Protein AF-A0A075AN19-F1 (afdb_monomer)

Secondary structure (DSSP, 8-state):
----S-------HHHHHHHHHHHHT-SS-SS-----PPP-------STT-TT-SS--EEE---TT-SS--EEE---HHHHHHHHHHTTEEEEEEEEHHHHHHHHTTSTTHHHHHHHTT-S-TTSS--TTHHHHHTT-EEEEEEE-

pLDDT: mean 70.22, std 20.33, range [26.22, 95.62]

Organism: Rozella allomycis (strain CSF55) (NCBI:txid988480)

Sequence (145 aa):
MVFPQHIPVDLSAKSVQEATSRYESMRRKPFDAKFRACDAFSITFADEEEEKKEFGCEYTFNLKEAVESVPEYLVYKETLERIAREEGLELVYWKNFTEMYYDFCAEEPFQSMLTRMNVLNKQGSIDPEDWEVIALYSSFAFKKK

Structure (mmCIF, N/CA/C/O backbone):
data_AF-A0A075AN19-F1
#
_entry.id   AF-A0A075AN19-F1
#
loop_
_atom_site.group_PDB
_atom_site.id
_atom_site.type_symbol
_atom_site.label_atom_id
_atom_site.label_alt_id
_atom_site.label_comp_id
_atom_site.label_asym_id
_atom_site.label_entity_id
_atom_site.label_seq_id
_atom_site.pdbx_PDB_ins_code
_atom_site.Cartn_x
_atom_site.Cartn_y
_atom_site.Cartn_z
_atom_site.occupancy
_atom_site.B_iso_or_equiv
_atom_site.auth_seq_id
_atom_site.auth_comp_id
_atom_site.auth_asym_id
_atom_site.auth_atom_id
_atom_site.pdbx_PDB_model_num
ATOM 1 N N . MET A 1 1 ? 9.872 -19.390 3.348 1.00 28.86 1 MET A N 1
ATOM 2 C CA . MET A 1 1 ? 10.029 -17.935 3.529 1.00 28.86 1 MET A CA 1
ATOM 3 C C . MET A 1 1 ? 8.801 -17.479 4.294 1.00 28.86 1 MET A C 1
ATOM 5 O O . MET A 1 1 ? 7.702 -17.693 3.802 1.00 28.86 1 MET A O 1
ATOM 9 N N . VAL A 1 2 ? 8.963 -17.056 5.547 1.00 26.22 2 VAL A N 1
ATOM 10 C CA . VAL A 1 2 ? 7.847 -16.598 6.387 1.00 26.22 2 VAL A CA 1
ATOM 11 C C . VAL A 1 2 ? 7.724 -15.105 6.119 1.00 26.22 2 VAL A C 1
ATOM 13 O O . VAL A 1 2 ? 8.608 -14.350 6.508 1.00 26.22 2 VAL A O 1
ATOM 16 N N . PHE A 1 3 ? 6.703 -14.704 5.365 1.00 29.98 3 PHE A N 1
ATOM 17 C CA . PHE A 1 3 ? 6.388 -13.289 5.190 1.00 29.98 3 PHE A CA 1
ATOM 18 C C . PHE A 1 3 ? 5.923 -12.721 6.541 1.00 29.98 3 PHE A C 1
ATOM 20 O O . PHE A 1 3 ? 5.237 -13.438 7.281 1.00 29.98 3 PHE A O 1
ATOM 27 N N . PRO A 1 4 ? 6.304 -11.486 6.906 1.00 31.42 4 PRO A N 1
ATOM 28 C CA . PRO A 1 4 ? 5.813 -10.872 8.133 1.00 31.42 4 PRO A CA 1
ATOM 29 C C . PRO A 1 4 ? 4.279 -10.798 8.091 1.00 31.42 4 PRO A C 1
ATOM 31 O O . PRO A 1 4 ? 3.694 -10.440 7.073 1.00 31.42 4 PRO A O 1
ATOM 34 N N . GLN A 1 5 ? 3.619 -11.133 9.204 1.00 34.50 5 GLN A N 1
ATOM 35 C CA . GLN A 1 5 ? 2.156 -11.022 9.356 1.00 34.50 5 GLN A CA 1
ATOM 36 C C . GLN A 1 5 ? 1.670 -9.561 9.466 1.00 34.50 5 GLN A C 1
ATOM 38 O O . GLN A 1 5 ? 0.499 -9.310 9.731 1.00 34.50 5 GLN A O 1
ATOM 43 N N . HIS A 1 6 ? 2.565 -8.593 9.270 1.00 37.56 6 HIS A N 1
ATOM 44 C CA . HIS A 1 6 ? 2.355 -7.175 9.531 1.00 37.56 6 HIS A CA 1
ATOM 45 C C . HIS A 1 6 ? 2.770 -6.403 8.285 1.00 37.56 6 HIS A C 1
ATOM 47 O O . HIS A 1 6 ? 3.887 -6.589 7.797 1.00 37.56 6 HIS A O 1
ATOM 53 N N . ILE A 1 7 ? 1.856 -5.592 7.749 1.00 41.38 7 ILE A N 1
ATOM 54 C CA . ILE A 1 7 ? 2.056 -4.901 6.477 1.00 41.38 7 ILE A CA 1
ATOM 55 C C . ILE A 1 7 ? 1.767 -3.414 6.693 1.00 41.38 7 ILE A C 1
ATOM 57 O O . ILE A 1 7 ? 0.641 -3.081 7.071 1.00 41.38 7 ILE A O 1
ATOM 61 N N . PRO A 1 8 ? 2.756 -2.527 6.511 1.00 33.66 8 PRO A N 1
ATOM 62 C CA . PRO A 1 8 ? 2.519 -1.095 6.580 1.00 33.66 8 PRO A CA 1
ATOM 63 C C . PRO A 1 8 ? 1.520 -0.650 5.502 1.00 33.66 8 PRO A C 1
ATOM 65 O O . PRO A 1 8 ? 1.482 -1.153 4.378 1.00 33.66 8 PRO A O 1
ATOM 68 N N . VAL A 1 9 ? 0.647 0.284 5.868 1.00 38.78 9 VAL A N 1
ATOM 69 C CA . VAL A 1 9 ? -0.339 0.873 4.960 1.00 38.78 9 VAL A CA 1
ATOM 70 C C . VAL A 1 9 ? -0.032 2.361 4.898 1.00 38.78 9 VAL A C 1
ATOM 72 O O . VAL A 1 9 ? -0.386 3.101 5.812 1.00 38.78 9 VAL A O 1
ATOM 75 N N . ASP A 1 10 ? 0.630 2.793 3.824 1.00 44.75 10 ASP A N 1
ATOM 76 C CA . ASP A 1 10 ? 0.850 4.215 3.555 1.00 44.75 10 ASP A CA 1
ATOM 77 C C . ASP A 1 10 ? -0.459 4.855 3.089 1.00 44.75 10 ASP A C 1
ATOM 79 O O . ASP A 1 10 ? -1.006 4.552 2.023 1.00 44.75 10 ASP A O 1
ATOM 83 N N . LEU A 1 11 ? -0.970 5.754 3.921 1.00 50.91 11 LEU A N 1
ATOM 84 C CA . LEU A 1 11 ? -2.006 6.707 3.557 1.00 50.91 11 LEU A CA 1
ATOM 85 C C . LEU A 1 11 ? -1.512 8.113 3.893 1.00 50.91 11 LEU A C 1
ATOM 87 O O . LEU A 1 11 ? -2.105 8.805 4.720 1.00 50.91 11 LEU A O 1
ATOM 91 N N . SER A 1 12 ? -0.434 8.569 3.252 1.00 55.75 12 SER A N 1
ATOM 92 C CA . SER A 1 12 ? -0.063 9.978 3.356 1.00 55.75 12 SER A CA 1
ATOM 93 C C . SER A 1 12 ? -1.180 10.869 2.785 1.00 55.75 12 SER A C 1
ATOM 95 O O . SER A 1 12 ? -1.778 10.598 1.733 1.00 55.75 12 SER A O 1
ATOM 97 N N . ALA A 1 13 ? -1.467 11.984 3.465 1.00 52.09 13 ALA A N 1
ATOM 98 C CA . ALA A 1 13 ? -2.452 12.966 3.006 1.00 52.09 13 ALA A CA 1
ATOM 99 C C . ALA A 1 13 ? -2.128 13.496 1.595 1.00 52.09 13 ALA A C 1
ATOM 101 O O . ALA A 1 13 ? -3.033 13.815 0.818 1.00 52.09 13 ALA A O 1
ATOM 102 N N . LYS A 1 14 ? -0.839 13.521 1.236 1.00 56.84 14 LYS A N 1
ATOM 103 C CA . LYS A 1 14 ? -0.349 13.890 -0.093 1.00 56.84 14 LYS A CA 1
ATOM 104 C C . LYS A 1 14 ? -0.708 12.841 -1.150 1.00 56.84 14 LYS A C 1
ATOM 106 O O . LYS A 1 14 ? -1.252 13.210 -2.189 1.00 56.84 14 LYS A O 1
ATOM 111 N N . SER A 1 15 ? -0.514 11.549 -0.871 1.00 60.06 15 SER A N 1
ATOM 112 C CA . SER A 1 15 ? -0.921 10.447 -1.762 1.00 60.06 15 SER A CA 1
ATOM 113 C C . SER A 1 15 ? -2.430 10.482 -2.040 1.00 60.06 15 SER A C 1
ATOM 115 O O . SER A 1 15 ? -2.871 10.339 -3.183 1.00 60.06 15 SER A O 1
ATOM 117 N N . VAL A 1 16 ? -3.232 10.775 -1.012 1.00 61.12 16 VAL A N 1
ATOM 118 C CA . VAL A 1 16 ? -4.686 10.966 -1.131 1.00 61.12 16 VAL A CA 1
ATOM 119 C C . VAL A 1 16 ? -5.032 12.185 -1.999 1.00 61.12 16 VAL A C 1
ATOM 121 O O . VAL A 1 16 ? -5.909 12.087 -2.863 1.00 61.12 16 VAL A O 1
ATOM 124 N N . GLN A 1 17 ? -4.351 13.323 -1.824 1.00 63.00 17 GLN A N 1
ATOM 125 C CA . GLN A 1 17 ? -4.562 14.529 -2.639 1.00 63.00 17 GLN A CA 1
ATOM 126 C C . GLN A 1 17 ? -4.186 14.318 -4.110 1.00 63.00 17 GLN A C 1
ATOM 128 O O . GLN A 1 17 ? -4.922 14.744 -5.006 1.00 63.00 17 GLN A O 1
ATOM 133 N N . GLU A 1 18 ? -3.074 13.635 -4.378 1.00 66.44 18 GLU A N 1
ATOM 134 C CA . GLU A 1 18 ? -2.647 13.321 -5.740 1.00 66.44 18 GLU A CA 1
ATOM 135 C C . GLU A 1 18 ? -3.614 12.351 -6.422 1.00 66.44 18 GLU A C 1
ATOM 137 O O . GLU A 1 18 ? -4.031 12.598 -7.556 1.00 66.44 18 GLU A O 1
ATOM 142 N N . ALA A 1 19 ? -4.026 11.283 -5.730 1.00 64.12 19 ALA A N 1
ATOM 143 C CA . ALA A 1 19 ? -5.016 10.337 -6.240 1.00 64.12 19 ALA A CA 1
ATOM 144 C C . ALA A 1 19 ? -6.355 11.034 -6.535 1.00 64.12 19 ALA A C 1
ATOM 146 O O . ALA A 1 19 ? -6.937 10.826 -7.602 1.00 64.12 19 ALA A O 1
ATOM 147 N N . THR A 1 20 ? -6.790 11.931 -5.644 1.00 69.25 20 THR A N 1
ATOM 148 C CA . THR A 1 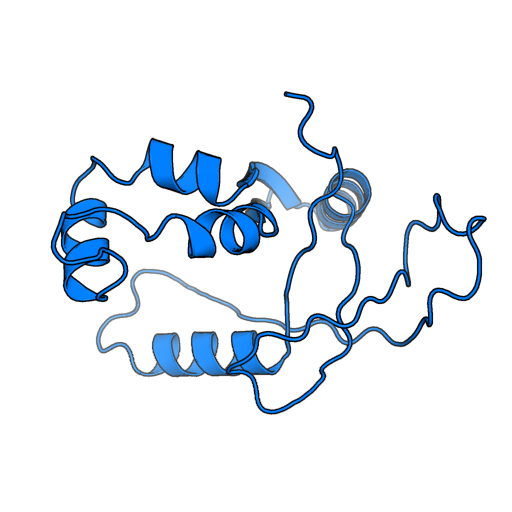20 ? -7.988 12.762 -5.841 1.00 69.25 20 THR A CA 1
ATOM 149 C C . THR A 1 20 ? -7.855 13.641 -7.084 1.00 69.25 20 THR A C 1
ATOM 151 O O . THR A 1 20 ? -8.712 13.591 -7.964 1.00 69.25 20 THR A O 1
ATOM 154 N N . SER A 1 21 ? -6.753 14.384 -7.217 1.00 75.94 21 SER A N 1
ATOM 155 C CA . SER A 1 21 ? -6.521 15.292 -8.352 1.00 75.94 21 SER A CA 1
ATOM 156 C C . SER A 1 21 ? -6.481 14.544 -9.692 1.00 75.94 21 SER A C 1
ATOM 158 O O . SER A 1 21 ? -7.063 14.982 -10.692 1.00 75.94 21 SER A O 1
ATOM 160 N N . ARG A 1 22 ? -5.833 13.370 -9.722 1.00 75.38 22 ARG A N 1
ATOM 161 C CA . ARG A 1 22 ? -5.800 12.491 -10.902 1.00 75.38 22 ARG A CA 1
ATOM 162 C C . ARG A 1 22 ? -7.198 11.982 -11.248 1.00 75.38 22 ARG A C 1
ATOM 164 O O . ARG A 1 22 ? -7.568 11.997 -12.415 1.00 75.38 22 ARG A O 1
ATOM 171 N N . TYR A 1 23 ? -7.986 11.574 -10.255 1.00 69.88 23 TYR A N 1
ATOM 172 C CA . TYR A 1 23 ? -9.349 11.085 -10.460 1.00 69.88 23 TYR A CA 1
ATOM 173 C C . TYR A 1 23 ? -10.312 12.176 -10.949 1.00 69.88 23 TYR A C 1
ATOM 175 O O . TYR A 1 23 ? -11.140 11.950 -11.834 1.00 69.88 23 TYR A O 1
ATOM 183 N N . GLU A 1 24 ? -10.205 13.384 -10.398 1.00 79.38 24 GLU A N 1
ATOM 184 C CA . GLU A 1 24 ? -11.063 14.512 -10.759 1.00 79.38 24 GLU A CA 1
ATOM 185 C C . GLU A 1 24 ? -10.783 15.053 -12.160 1.00 79.38 24 GLU A C 1
ATOM 187 O O . GLU A 1 24 ? -11.722 15.455 -12.849 1.00 79.38 24 GLU A O 1
ATOM 192 N N . SER A 1 25 ? -9.525 14.999 -12.602 1.00 83.69 25 SER A N 1
ATOM 193 C CA . SER A 1 25 ? -9.114 15.411 -13.950 1.00 83.69 25 SER A CA 1
ATOM 194 C C . SER A 1 25 ? -9.451 14.386 -15.044 1.00 83.69 25 SER A C 1
ATOM 196 O O . SER A 1 25 ? -9.303 14.683 -16.234 1.00 83.69 25 SER A O 1
ATOM 198 N N . MET A 1 26 ? -9.959 13.196 -14.693 1.00 81.62 26 MET A N 1
ATOM 199 C CA . MET A 1 26 ? -10.376 12.202 -15.683 1.00 81.62 26 MET A CA 1
ATOM 200 C C . MET A 1 26 ? -11.590 12.682 -16.482 1.00 81.62 26 MET A C 1
ATOM 202 O O . MET A 1 26 ? -12.664 12.950 -15.944 1.00 81.62 26 MET A O 1
ATOM 206 N N . ARG A 1 27 ? -11.456 12.674 -17.815 1.00 82.12 27 ARG A N 1
ATOM 207 C CA . ARG A 1 27 ? -12.534 13.027 -18.756 1.00 82.12 27 ARG A CA 1
ATOM 208 C C . ARG A 1 27 ? -13.785 12.150 -18.597 1.00 82.12 27 ARG A C 1
ATOM 210 O O . ARG A 1 27 ? -14.882 12.570 -18.956 1.00 82.12 27 ARG A O 1
ATOM 217 N N . ARG A 1 28 ? -13.626 10.925 -18.091 1.00 76.06 28 ARG A N 1
ATOM 218 C CA . ARG A 1 28 ? -14.720 9.992 -17.812 1.00 76.06 28 ARG A CA 1
ATOM 219 C C . ARG A 1 28 ? -14.412 9.263 -16.507 1.00 76.06 28 ARG A C 1
ATOM 221 O O . ARG A 1 28 ? -13.387 8.597 -16.427 1.00 76.06 28 ARG A O 1
ATOM 228 N N . LYS A 1 29 ? -15.287 9.402 -15.509 1.00 69.75 29 LYS A N 1
ATOM 229 C CA . LYS A 1 29 ? -15.152 8.756 -14.196 1.00 69.75 29 LYS A CA 1
ATOM 230 C C . LYS A 1 29 ? -15.806 7.369 -14.252 1.00 69.75 29 LYS A C 1
ATOM 232 O O . LYS A 1 29 ? -17.013 7.306 -14.485 1.00 69.75 29 LYS A O 1
ATOM 237 N N . PRO A 1 30 ? -15.039 6.272 -14.133 1.00 59.97 30 PRO A N 1
ATOM 238 C CA . PRO A 1 30 ? -15.573 4.922 -14.317 1.00 59.97 30 PRO A CA 1
ATOM 239 C C . PRO A 1 30 ? -16.399 4.413 -13.126 1.00 59.97 30 PRO A C 1
ATOM 241 O O . PRO A 1 30 ? -17.167 3.471 -13.295 1.00 59.97 30 PRO A O 1
ATOM 244 N N . PHE A 1 31 ? -16.273 5.025 -11.946 1.00 59.75 31 PHE A N 1
ATOM 245 C CA . PHE A 1 31 ? -17.022 4.669 -10.737 1.00 59.75 31 PHE A CA 1
ATOM 246 C C . PHE A 1 31 ? -17.333 5.922 -9.892 1.00 59.75 31 PHE A C 1
ATOM 248 O O . PHE A 1 31 ? -17.105 7.046 -10.334 1.00 59.75 31 PHE A O 1
ATOM 255 N N . ASP A 1 32 ? -17.917 5.767 -8.704 1.00 56.41 32 ASP A N 1
ATOM 256 C CA . ASP A 1 32 ? -17.945 6.831 -7.691 1.00 56.41 32 ASP A CA 1
ATOM 257 C C . ASP A 1 32 ? -16.828 6.547 -6.681 1.00 56.41 32 ASP A C 1
ATOM 259 O O . ASP A 1 32 ? -16.739 5.435 -6.162 1.00 56.41 32 ASP A O 1
ATOM 263 N N . ALA A 1 33 ? -15.944 7.518 -6.448 1.00 49.19 33 ALA A N 1
ATOM 264 C CA . ALA A 1 33 ? -14.766 7.350 -5.601 1.00 49.19 33 ALA A CA 1
ATOM 265 C C . ALA A 1 33 ? -14.691 8.486 -4.584 1.00 49.19 33 ALA A C 1
ATOM 267 O O . ALA A 1 33 ? -14.746 9.662 -4.946 1.00 49.19 33 ALA A O 1
ATOM 268 N N . LYS A 1 34 ? -14.531 8.133 -3.306 1.00 56.25 34 LYS A N 1
ATOM 269 C CA . LYS A 1 34 ? -14.274 9.084 -2.223 1.00 56.25 34 LYS A CA 1
ATOM 270 C C . LYS A 1 34 ? -12.928 8.761 -1.606 1.00 56.25 34 LYS A C 1
ATOM 272 O O . LYS A 1 34 ? -12.761 7.705 -1.007 1.00 56.25 34 LYS A O 1
ATOM 277 N N . PHE A 1 35 ? -12.002 9.697 -1.730 1.00 50.00 35 PHE A N 1
ATOM 278 C CA . PHE A 1 35 ? -10.691 9.615 -1.111 1.00 50.00 35 PHE A CA 1
ATOM 279 C C . PHE A 1 35 ? -10.743 10.329 0.248 1.00 50.00 35 PHE A C 1
ATOM 281 O O . PHE A 1 35 ? -11.384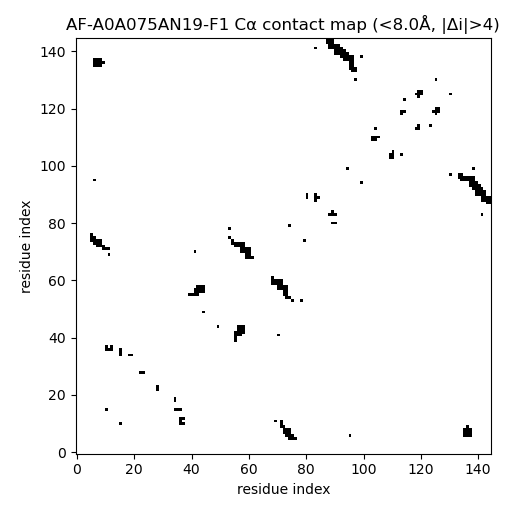 11.380 0.398 1.00 50.00 35 PHE A O 1
ATOM 288 N N . ARG A 1 36 ? -10.146 9.714 1.269 1.00 38.53 36 ARG A N 1
ATOM 289 C CA . ARG A 1 36 ? -10.085 10.221 2.643 1.00 38.53 36 ARG A CA 1
ATOM 290 C C . ARG A 1 36 ? -8.698 9.910 3.193 1.00 38.53 36 ARG A C 1
ATOM 292 O O . ARG A 1 36 ? -8.251 8.776 3.068 1.00 38.53 36 ARG A O 1
ATOM 299 N N . ALA A 1 37 ? -8.050 10.913 3.773 1.00 38.81 37 ALA A N 1
ATOM 300 C CA . ALA A 1 37 ? -6.906 10.727 4.654 1.00 38.81 37 ALA A CA 1
ATOM 301 C C . ALA A 1 37 ? -7.440 10.796 6.089 1.00 38.81 37 ALA A C 1
ATOM 303 O O . ALA A 1 37 ? -8.293 11.641 6.376 1.00 38.81 37 ALA A O 1
ATOM 304 N N . CYS A 1 38 ? -7.003 9.885 6.952 1.00 32.62 38 CYS A N 1
ATOM 305 C CA . CYS A 1 38 ? -7.291 9.954 8.379 1.00 32.62 38 CYS A CA 1
ATOM 306 C C . CYS A 1 38 ? -6.057 10.520 9.078 1.00 32.62 38 CYS A C 1
ATOM 308 O O . CYS A 1 38 ? -4.988 9.923 8.996 1.00 32.62 38 CYS A O 1
ATOM 310 N N . ASP A 1 39 ? -6.218 11.650 9.763 1.00 27.47 39 ASP A N 1
ATOM 311 C CA . ASP A 1 39 ? -5.176 12.218 10.613 1.00 27.47 39 ASP A CA 1
ATOM 312 C C . ASP A 1 39 ? -5.156 11.452 11.945 1.00 27.47 39 ASP A C 1
ATOM 314 O O . ASP A 1 39 ? -6.151 11.424 12.673 1.00 27.47 39 ASP A O 1
ATOM 318 N N . ALA A 1 40 ? -4.028 10.832 12.275 1.00 32.09 40 ALA A N 1
ATOM 319 C CA . ALA A 1 40 ? -3.723 10.340 13.615 1.00 32.09 40 ALA A CA 1
ATOM 320 C C . ALA A 1 40 ? -2.295 10.776 13.982 1.00 32.09 40 ALA A C 1
ATOM 322 O O . ALA A 1 40 ? -1.483 11.011 13.090 1.00 32.09 40 ALA A O 1
ATOM 323 N N . PHE A 1 41 ? -2.021 10.964 15.278 1.00 29.03 41 PHE A N 1
ATOM 324 C CA . PHE A 1 41 ? -0.827 11.639 15.809 1.00 29.03 41 PHE A CA 1
ATOM 325 C C . PHE A 1 41 ? 0.017 10.719 16.722 1.00 29.03 41 PHE A C 1
ATOM 327 O O . PHE A 1 41 ? -0.536 10.106 17.634 1.00 29.03 41 PHE A O 1
ATOM 334 N N . SER A 1 42 ? 1.343 10.760 16.517 1.00 26.73 42 SER A N 1
ATOM 335 C CA . SER A 1 42 ? 2.512 10.265 17.278 1.00 26.73 42 SER A CA 1
ATOM 336 C C . SER A 1 42 ? 2.690 8.753 17.514 1.00 26.73 42 SER A C 1
ATOM 338 O O . SER A 1 42 ? 1.745 8.108 17.962 1.00 26.73 42 SER A O 1
ATOM 340 N N . ILE A 1 43 ? 3.928 8.253 17.328 1.00 32.31 43 ILE A N 1
ATOM 341 C CA . ILE A 1 43 ? 4.905 7.753 18.340 1.00 32.31 43 ILE A CA 1
ATOM 342 C C . ILE A 1 43 ? 6.298 7.414 17.732 1.00 32.31 43 ILE A C 1
ATOM 344 O O . ILE A 1 43 ? 6.471 6.579 16.858 1.00 32.31 43 ILE A O 1
ATOM 348 N N . THR A 1 44 ? 7.346 7.948 18.352 1.00 33.09 44 THR A N 1
ATOM 349 C CA . THR A 1 44 ? 8.732 7.437 18.324 1.00 33.09 44 THR A CA 1
ATOM 350 C C . THR A 1 44 ? 8.849 6.000 18.863 1.00 33.09 44 THR A C 1
ATOM 352 O O . THR A 1 44 ? 8.543 5.795 20.036 1.00 33.09 44 THR A O 1
ATOM 355 N N . PHE A 1 45 ? 9.406 5.039 18.112 1.00 42.00 45 PHE A N 1
ATOM 356 C CA . PHE A 1 45 ? 9.802 3.741 18.692 1.00 42.00 45 PHE A CA 1
ATOM 357 C C . PHE A 1 45 ? 11.044 3.912 19.575 1.00 42.00 45 PHE A C 1
ATOM 359 O O . PHE A 1 45 ? 12.170 3.984 19.079 1.00 42.00 45 PHE A O 1
ATOM 366 N N . ALA A 1 46 ? 10.830 4.036 20.885 1.00 39.16 46 ALA A N 1
ATOM 367 C CA . ALA A 1 46 ? 11.903 4.229 21.857 1.00 39.16 46 ALA A CA 1
ATOM 368 C C . ALA A 1 46 ? 12.469 2.910 22.410 1.00 39.16 46 ALA A C 1
ATOM 370 O O . ALA A 1 46 ? 13.637 2.895 22.780 1.00 39.16 46 ALA A O 1
ATOM 371 N N . ASP A 1 47 ? 11.698 1.813 22.428 1.00 41.22 47 ASP A N 1
ATOM 372 C CA . ASP A 1 47 ? 12.074 0.583 23.139 1.00 41.22 47 ASP A CA 1
ATOM 373 C C . ASP A 1 47 ? 11.469 -0.694 22.516 1.00 41.22 47 ASP A C 1
ATOM 375 O O . ASP A 1 47 ? 10.351 -0.690 21.997 1.00 41.22 47 ASP A O 1
ATOM 379 N N . GLU A 1 48 ? 12.194 -1.815 22.635 1.00 46.53 48 GLU A N 1
ATOM 380 C CA . GLU A 1 48 ? 11.852 -3.163 22.128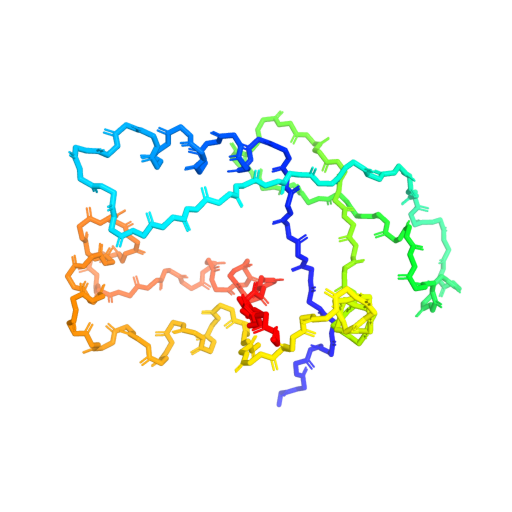 1.00 46.53 48 GLU A CA 1
ATOM 381 C C . GLU A 1 48 ? 10.567 -3.781 22.747 1.00 46.53 48 GLU A C 1
ATOM 383 O O . GLU A 1 48 ? 10.147 -4.864 22.346 1.00 46.53 48 GLU A O 1
ATOM 388 N N . GLU A 1 49 ? 9.896 -3.108 23.692 1.00 47.12 49 GLU A N 1
ATOM 389 C CA . GLU A 1 49 ? 8.667 -3.585 24.360 1.00 47.12 49 GLU A CA 1
ATOM 390 C C . GLU A 1 49 ? 7.344 -3.134 23.693 1.00 47.12 49 GLU A C 1
ATOM 392 O O . GLU A 1 49 ? 6.261 -3.530 24.133 1.00 47.12 49 GLU A O 1
ATOM 397 N N . GLU A 1 50 ? 7.376 -2.343 22.613 1.00 48.03 50 GLU A N 1
ATOM 398 C CA . GLU A 1 50 ? 6.167 -1.813 21.946 1.00 48.03 50 GLU A CA 1
ATOM 399 C C . GLU A 1 50 ? 5.473 -2.765 20.949 1.00 48.03 50 GLU A C 1
ATOM 401 O O . GLU A 1 50 ? 4.546 -2.359 20.247 1.00 48.03 50 GLU A O 1
ATOM 406 N N . GLU A 1 51 ? 5.834 -4.050 20.921 1.00 47.59 51 GLU A N 1
ATOM 407 C CA . GLU A 1 51 ? 5.383 -5.043 19.925 1.00 47.59 51 GLU A CA 1
ATOM 408 C C . GLU A 1 51 ? 3.861 -5.336 19.869 1.00 47.59 51 GLU A C 1
ATOM 410 O O . GLU A 1 51 ? 3.433 -6.201 19.105 1.00 47.59 51 GLU A O 1
ATOM 415 N N . LYS A 1 52 ? 3.001 -4.675 20.661 1.00 53.72 52 LYS A N 1
ATOM 416 C CA . LYS A 1 52 ? 1.568 -5.041 20.775 1.00 53.72 52 LYS A CA 1
ATOM 417 C C . LYS A 1 52 ? 0.581 -3.888 20.971 1.00 53.72 52 LYS A C 1
ATOM 419 O O . LYS A 1 52 ? -0.491 -4.098 21.545 1.00 53.72 52 LYS A O 1
ATOM 424 N N . LYS A 1 53 ? 0.888 -2.668 20.534 1.00 61.03 53 LYS A N 1
ATOM 425 C CA . LYS A 1 53 ? -0.128 -1.599 20.550 1.00 61.03 53 LYS A CA 1
ATOM 426 C C . LYS A 1 53 ? -0.980 -1.671 19.285 1.00 61.03 53 LYS A C 1
ATOM 428 O O . LYS A 1 53 ? -0.446 -1.663 18.187 1.00 61.03 53 LYS A O 1
ATOM 433 N N . GLU A 1 54 ? -2.303 -1.728 19.451 1.00 66.12 54 GLU A N 1
ATOM 434 C CA . GLU A 1 54 ? -3.282 -1.783 18.348 1.00 66.12 54 GLU A CA 1
ATOM 435 C C . GLU A 1 54 ? -3.318 -0.480 17.521 1.00 66.12 54 GLU A C 1
ATOM 437 O O . GLU A 1 54 ? -3.695 -0.495 16.352 1.00 66.12 54 GLU A O 1
ATOM 442 N N . PHE A 1 55 ? -2.904 0.643 18.120 1.00 72.94 55 PHE A N 1
ATOM 443 C CA . PHE A 1 55 ? -2.881 1.972 17.508 1.00 72.94 55 PHE A CA 1
ATOM 444 C C . PHE A 1 55 ? -1.626 2.748 17.912 1.00 72.94 55 PHE A C 1
ATOM 446 O O . PHE A 1 55 ? -1.048 2.497 18.971 1.00 72.94 55 PHE A O 1
ATOM 453 N N . GLY A 1 56 ? -1.274 3.747 17.099 1.00 65.56 56 GLY A N 1
ATOM 454 C CA . GLY A 1 56 ? -0.236 4.728 17.415 1.00 65.56 56 GLY A CA 1
ATOM 455 C C . GLY A 1 56 ? 1.189 4.274 17.117 1.00 65.56 56 GLY A C 1
ATOM 456 O O . GLY A 1 56 ? 2.104 5.008 17.420 1.00 65.56 56 GLY A O 1
ATOM 457 N N . CYS A 1 57 ? 1.415 3.104 16.523 1.00 65.62 57 CYS A N 1
ATOM 458 C CA . CYS A 1 57 ? 2.758 2.673 16.126 1.00 65.62 57 CYS A CA 1
ATOM 459 C C . CYS A 1 57 ? 3.244 3.477 14.905 1.00 65.62 57 CYS A C 1
ATOM 461 O O . CYS A 1 57 ? 2.936 3.092 13.778 1.00 65.62 57 CYS A O 1
ATOM 463 N N . GLU A 1 58 ? 3.957 4.586 15.110 1.00 68.12 58 GLU A N 1
ATOM 464 C CA . GLU A 1 58 ? 4.472 5.430 14.023 1.00 68.12 58 GLU A CA 1
ATOM 465 C C . GLU A 1 58 ? 5.863 4.995 13.562 1.00 68.12 58 GLU A C 1
ATOM 467 O O . GLU A 1 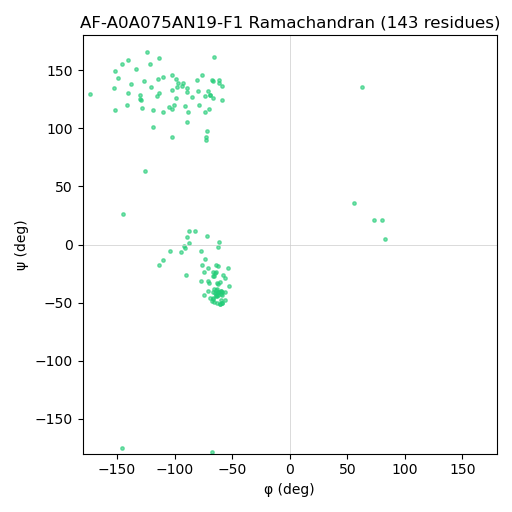58 ? 6.772 4.800 14.358 1.00 68.12 58 GLU A O 1
ATOM 472 N N . TYR A 1 59 ? 6.054 4.924 12.250 1.00 60.97 59 TYR A N 1
ATOM 473 C CA . TYR A 1 59 ? 7.355 4.774 11.616 1.00 60.97 59 TYR A CA 1
ATOM 474 C C . TYR A 1 59 ? 7.611 5.940 10.663 1.00 60.97 59 TYR A C 1
ATOM 476 O O . TYR A 1 59 ? 6.700 6.572 10.135 1.00 60.97 59 TYR A O 1
ATOM 484 N N . THR A 1 60 ? 8.886 6.216 10.410 1.00 61.84 60 THR A N 1
ATOM 485 C CA . THR A 1 60 ? 9.294 7.137 9.349 1.00 61.84 60 THR A CA 1
ATOM 486 C C . THR A 1 60 ? 9.842 6.328 8.186 1.00 61.84 60 THR A C 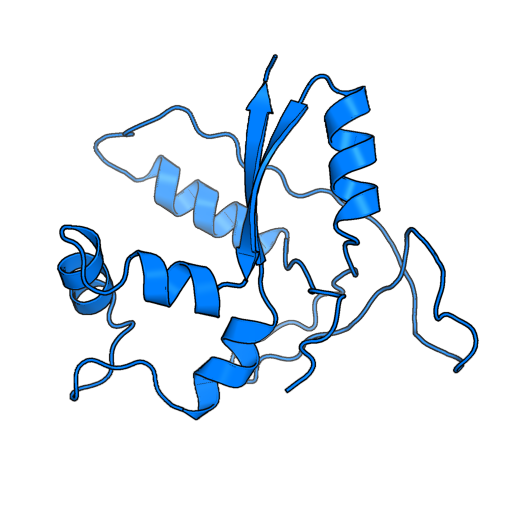1
ATOM 488 O O . THR A 1 60 ? 10.848 5.632 8.336 1.00 61.84 60 THR A O 1
ATOM 491 N N . PHE A 1 61 ? 9.208 6.433 7.021 1.00 63.28 61 PHE A N 1
ATOM 492 C CA . PHE A 1 61 ? 9.698 5.820 5.794 1.00 63.28 61 PHE A CA 1
ATOM 493 C C . PHE A 1 61 ? 10.365 6.876 4.916 1.00 63.28 61 PHE A C 1
ATOM 495 O O . PHE A 1 61 ? 9.747 7.839 4.476 1.00 63.28 61 PHE A O 1
ATOM 502 N N . ASN A 1 62 ? 11.665 6.711 4.681 1.00 58.00 62 ASN A N 1
ATOM 503 C CA . ASN A 1 62 ? 12.433 7.624 3.845 1.00 58.00 62 ASN A CA 1
ATOM 504 C C . ASN A 1 62 ? 12.641 6.990 2.471 1.00 58.00 62 ASN A C 1
ATOM 506 O O . ASN A 1 62 ? 13.613 6.262 2.258 1.00 58.00 62 ASN A O 1
ATOM 510 N N . LEU A 1 63 ? 11.749 7.282 1.522 1.00 56.66 63 LEU A N 1
ATOM 511 C CA . LEU A 1 63 ? 12.036 7.006 0.118 1.00 56.66 63 LEU A CA 1
ATOM 512 C C . LEU A 1 63 ? 13.066 8.038 -0.361 1.00 56.66 63 LEU A C 1
ATOM 514 O O . LEU A 1 63 ? 12.848 9.236 -0.197 1.00 56.66 63 LEU A O 1
ATOM 518 N N . LYS A 1 64 ? 14.181 7.604 -0.966 1.00 51.84 64 LYS A N 1
ATOM 519 C CA . LYS A 1 64 ? 15.287 8.495 -1.392 1.00 51.84 64 LYS A CA 1
ATOM 520 C C . LYS A 1 64 ? 14.853 9.667 -2.289 1.00 51.84 64 LYS A C 1
ATOM 522 O O . LYS A 1 64 ? 15.586 10.645 -2.395 1.00 51.84 64 LYS A O 1
ATOM 527 N N . GLU A 1 65 ? 13.689 9.566 -2.928 1.00 48.59 65 GLU A N 1
ATOM 528 C CA . GLU A 1 65 ? 13.135 10.568 -3.846 1.00 48.59 65 GLU A CA 1
ATOM 529 C C . GLU A 1 65 ? 11.991 11.407 -3.242 1.00 48.59 65 GLU A C 1
ATOM 531 O O . GLU A 1 65 ? 11.533 12.367 -3.865 1.00 48.59 65 GLU A O 1
ATOM 536 N N . ALA A 1 66 ? 11.533 11.093 -2.025 1.00 54.00 66 ALA A N 1
ATOM 537 C CA . ALA A 1 66 ? 10.512 11.862 -1.323 1.00 54.00 66 ALA A CA 1
ATOM 538 C C . ALA A 1 66 ? 11.173 12.945 -0.452 1.00 54.00 66 ALA A C 1
ATOM 540 O O . ALA A 1 66 ? 11.959 12.665 0.446 1.00 54.00 66 ALA A O 1
ATOM 541 N N . VAL A 1 67 ? 10.858 14.209 -0.746 1.00 47.97 67 VAL A N 1
ATOM 542 C CA . VAL A 1 67 ? 11.505 15.400 -0.157 1.00 47.97 67 VAL A CA 1
ATOM 543 C C . VAL A 1 67 ? 11.097 15.658 1.306 1.00 47.97 67 VAL A C 1
ATOM 545 O O . VAL A 1 67 ? 11.743 16.452 1.985 1.00 47.97 67 VAL A O 1
ATOM 548 N N . GLU A 1 68 ? 10.064 14.991 1.828 1.00 55.38 68 GLU A N 1
ATOM 549 C CA . GLU A 1 68 ? 9.533 15.249 3.172 1.00 55.38 68 GLU A CA 1
ATOM 550 C C . GLU A 1 68 ? 9.387 13.952 3.978 1.00 55.38 68 GLU A C 1
ATOM 552 O O . GLU A 1 68 ? 8.725 13.011 3.547 1.00 55.38 68 GLU A O 1
ATOM 557 N N . SER A 1 69 ? 10.001 13.932 5.165 1.00 59.72 69 SER A N 1
ATOM 558 C CA . SER A 1 69 ? 9.854 12.885 6.181 1.00 59.72 69 SER A CA 1
ATOM 559 C C . SER A 1 69 ? 8.475 13.008 6.828 1.00 59.72 69 SER A C 1
ATOM 561 O O . SER A 1 69 ? 8.303 13.746 7.801 1.00 59.72 69 SER A O 1
ATOM 563 N N . VAL A 1 70 ? 7.485 12.323 6.261 1.00 66.88 70 VAL A N 1
ATOM 564 C CA . VAL A 1 70 ? 6.118 12.268 6.791 1.00 66.88 70 VAL A CA 1
ATOM 565 C C . VAL A 1 70 ? 6.012 11.096 7.779 1.00 66.88 70 VAL A C 1
ATOM 567 O O . VAL A 1 70 ? 6.458 9.999 7.445 1.00 66.88 70 VAL A O 1
ATOM 570 N N . PRO A 1 71 ? 5.452 11.296 8.987 1.00 65.75 71 PRO A N 1
ATOM 571 C CA . PRO A 1 71 ? 5.187 10.193 9.907 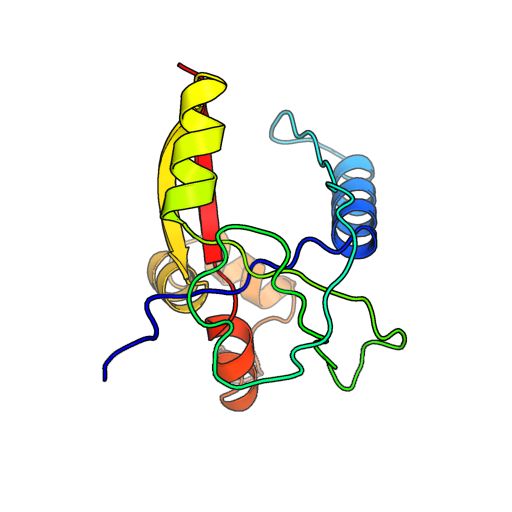1.00 65.75 71 PRO A CA 1
ATOM 572 C C . PRO A 1 71 ? 4.058 9.302 9.367 1.00 65.75 71 PRO A C 1
ATOM 574 O O . PRO A 1 71 ? 2.980 9.794 9.022 1.00 65.75 71 PRO A O 1
ATOM 577 N N . GLU A 1 72 ? 4.304 7.996 9.306 1.00 71.38 72 GLU A N 1
ATOM 578 C CA . GLU A 1 72 ? 3.348 6.961 8.893 1.00 71.38 72 GLU A CA 1
ATOM 579 C C . GLU A 1 72 ? 3.010 6.046 10.077 1.00 71.38 72 GLU A C 1
ATOM 581 O O . GLU A 1 72 ? 3.764 5.992 11.041 1.00 71.38 72 GLU A O 1
ATOM 586 N N . TYR A 1 73 ? 1.891 5.310 10.030 1.00 74.00 73 TYR A N 1
ATOM 587 C CA . TYR A 1 73 ? 1.440 4.458 11.142 1.00 74.00 73 TYR A CA 1
ATOM 588 C C . TYR A 1 73 ? 1.188 3.023 10.695 1.00 74.00 73 TYR A C 1
ATOM 590 O O . TYR A 1 73 ? 0.624 2.777 9.629 1.00 74.00 73 TYR A O 1
ATOM 598 N N . LEU A 1 74 ? 1.559 2.060 11.537 1.00 72.44 74 LEU A N 1
ATOM 599 C CA . LEU A 1 74 ? 1.289 0.653 11.281 1.00 72.44 74 LEU A CA 1
ATOM 600 C C . LEU A 1 74 ? -0.213 0.373 11.391 1.00 72.44 74 LEU A C 1
ATOM 602 O O . LEU A 1 74 ? -0.858 0.694 12.392 1.00 72.44 74 LEU A O 1
ATOM 606 N N . VAL A 1 75 ? -0.756 -0.272 10.362 1.00 80.56 75 VAL A N 1
ATOM 607 C CA . VAL A 1 75 ? -2.153 -0.698 10.314 1.00 80.56 75 VAL A CA 1
ATOM 608 C C . VAL A 1 75 ? -2.206 -2.213 10.405 1.00 80.56 75 VAL A C 1
ATOM 610 O O . VAL A 1 75 ? -1.790 -2.926 9.494 1.00 80.56 75 VAL A O 1
ATOM 613 N N . TYR A 1 76 ? -2.766 -2.713 11.501 1.00 80.25 76 TYR A N 1
ATOM 614 C CA . TYR A 1 76 ? -3.029 -4.137 11.652 1.00 80.25 76 TYR A CA 1
ATOM 615 C C . TYR A 1 76 ? -4.302 -4.510 10.899 1.00 80.25 76 TYR A C 1
ATOM 617 O O . TYR A 1 76 ? -5.344 -3.860 11.044 1.00 80.25 76 TYR A O 1
ATOM 625 N N . LYS A 1 77 ? -4.231 -5.580 10.107 1.00 84.88 77 LYS A N 1
ATOM 626 C CA . LYS A 1 77 ? -5.360 -6.072 9.314 1.00 84.88 77 LYS A CA 1
ATOM 627 C C . LYS A 1 77 ? -6.572 -6.362 10.193 1.00 84.88 77 LYS A C 1
ATOM 629 O O . LYS A 1 77 ? -7.677 -5.934 9.875 1.00 84.88 77 LYS A O 1
ATOM 634 N N . GLU A 1 78 ? -6.363 -7.072 11.296 1.00 85.25 78 GLU A N 1
ATOM 635 C CA . GLU A 1 78 ? -7.410 -7.509 12.218 1.00 85.25 78 GLU A CA 1
ATOM 636 C C . GLU A 1 78 ? -8.120 -6.306 12.849 1.00 85.25 78 GLU A C 1
ATOM 638 O O . GLU A 1 78 ? -9.349 -6.289 12.954 1.00 85.25 78 GLU A O 1
ATOM 643 N N . THR A 1 79 ? -7.351 -5.276 13.209 1.00 84.81 79 THR A N 1
ATOM 644 C CA . THR A 1 79 ? -7.856 -3.998 13.722 1.00 84.81 79 THR A CA 1
ATOM 645 C C . THR A 1 79 ? -8.691 -3.278 12.676 1.00 84.81 79 THR A C 1
ATOM 647 O O . THR A 1 79 ? -9.828 -2.889 12.950 1.00 84.81 79 THR A O 1
ATOM 650 N N . LEU A 1 80 ? -8.158 -3.129 11.460 1.00 87.62 80 LEU A N 1
ATOM 651 C CA . LEU A 1 80 ? -8.848 -2.447 10.371 1.00 87.62 80 LEU A CA 1
ATOM 652 C C . LEU A 1 80 ? -10.149 -3.168 9.998 1.00 87.62 80 LEU A C 1
ATOM 654 O O . LEU A 1 80 ? -11.189 -2.530 9.842 1.00 87.62 80 LEU A O 1
ATOM 658 N N . GLU A 1 81 ? -10.119 -4.497 9.908 1.00 90.44 81 GLU A N 1
ATOM 659 C CA . GLU A 1 81 ? -11.300 -5.311 9.634 1.00 90.44 81 GLU A CA 1
ATOM 660 C C . GLU A 1 81 ? -12.351 -5.181 10.743 1.00 90.44 81 GLU A C 1
ATOM 662 O O . GLU A 1 81 ? -13.542 -5.063 10.449 1.00 90.44 81 GLU A O 1
ATOM 667 N N . ARG A 1 82 ? -11.933 -5.174 12.016 1.00 91.81 82 ARG A N 1
ATOM 668 C CA . ARG A 1 82 ? -12.837 -4.994 13.158 1.00 91.81 82 ARG A CA 1
ATOM 669 C C . ARG A 1 82 ? -13.559 -3.647 13.095 1.00 91.81 82 ARG A C 1
ATOM 671 O O . ARG A 1 82 ? -14.785 -3.638 13.168 1.00 91.81 82 ARG A O 1
ATOM 678 N N . ILE A 1 83 ? -12.825 -2.548 12.914 1.00 90.38 83 ILE A N 1
ATOM 679 C CA . ILE A 1 83 ? -13.394 -1.191 12.835 1.00 90.38 83 ILE A CA 1
ATOM 680 C C . ILE A 1 83 ? -14.322 -1.067 11.624 1.00 90.38 83 ILE A C 1
ATOM 682 O O . ILE A 1 83 ? -15.435 -0.563 11.731 1.00 90.38 83 ILE A O 1
ATOM 686 N N . ALA A 1 84 ? -13.906 -1.582 10.465 1.00 90.88 84 ALA A N 1
ATOM 687 C CA . ALA A 1 84 ? -14.738 -1.563 9.268 1.00 90.88 84 ALA A CA 1
ATOM 688 C C . ALA A 1 84 ? -16.061 -2.321 9.484 1.00 90.88 84 ALA A C 1
ATOM 690 O O . ALA A 1 84 ? -17.126 -1.855 9.075 1.00 90.88 84 ALA A O 1
ATOM 691 N N . ARG A 1 85 ? -16.020 -3.459 10.188 1.00 92.56 85 ARG A N 1
ATOM 692 C CA . ARG A 1 85 ? -17.212 -4.249 10.521 1.00 92.56 85 ARG A CA 1
ATOM 693 C C . ARG A 1 85 ? -18.196 -3.495 11.409 1.00 92.56 85 ARG A C 1
ATOM 695 O O . ARG A 1 85 ? -19.401 -3.638 11.205 1.00 92.56 85 ARG A O 1
ATOM 702 N N . GLU A 1 86 ? -17.697 -2.716 12.367 1.00 94.12 86 GLU A N 1
ATOM 703 C CA . GLU A 1 86 ? -18.514 -1.846 13.229 1.00 94.12 86 GLU A CA 1
ATOM 704 C C . GLU A 1 86 ? -19.281 -0.800 12.395 1.00 94.12 86 GLU A C 1
ATOM 706 O O . GLU A 1 86 ? -20.445 -0.524 12.676 1.00 94.12 86 GLU A O 1
ATOM 711 N N . GLU A 1 87 ? -18.697 -0.348 11.282 1.00 93.38 87 GLU A N 1
ATOM 712 C CA . GLU A 1 87 ? -19.307 0.572 10.308 1.00 93.38 87 GLU A CA 1
ATOM 713 C C . GLU A 1 87 ? -20.136 -0.127 9.205 1.00 93.38 87 GLU A C 1
ATOM 715 O O . GLU A 1 87 ? -20.528 0.484 8.204 1.00 93.38 87 GLU A O 1
ATOM 720 N N . GLY A 1 88 ? -20.421 -1.425 9.351 1.00 92.88 88 GLY A N 1
ATOM 721 C CA . GLY A 1 88 ? -21.213 -2.193 8.383 1.00 92.88 88 GLY A CA 1
ATOM 722 C C . GLY A 1 88 ? -20.483 -2.506 7.070 1.00 92.88 88 GLY A C 1
ATOM 723 O O . GLY A 1 88 ? -21.126 -2.791 6.054 1.00 92.88 88 GLY A O 1
ATOM 724 N N . LEU A 1 89 ? -19.150 -2.459 7.073 1.00 94.75 89 LEU A N 1
ATOM 725 C CA . LEU A 1 89 ? -18.296 -2.848 5.955 1.00 94.75 89 LEU A CA 1
ATOM 726 C C . LEU A 1 89 ? -17.755 -4.271 6.157 1.00 94.75 89 LEU A C 1
ATOM 728 O O . LEU A 1 89 ? -17.408 -4.684 7.259 1.00 94.75 89 LEU A O 1
ATOM 732 N N . GLU A 1 90 ? -17.659 -5.034 5.075 1.00 94.69 90 GLU A N 1
ATOM 733 C CA . GLU A 1 90 ? -17.105 -6.388 5.060 1.00 94.69 90 GLU A CA 1
ATOM 734 C C . GLU A 1 90 ? -15.838 -6.424 4.210 1.00 94.69 90 GLU A C 1
ATOM 736 O O . GLU A 1 90 ? -15.852 -5.963 3.067 1.00 94.69 90 GLU A O 1
ATOM 741 N N . LEU A 1 91 ? -14.740 -6.950 4.760 1.00 92.62 91 LEU A N 1
ATOM 742 C CA . LEU A 1 91 ? -13.494 -7.128 4.019 1.00 92.62 91 LEU A CA 1
ATOM 743 C C . LEU A 1 91 ? -13.685 -8.241 2.984 1.00 92.62 91 LEU A C 1
ATOM 745 O O . LEU A 1 91 ? -13.913 -9.391 3.346 1.00 92.62 91 LEU A O 1
ATOM 749 N N . VAL A 1 92 ? -13.585 -7.904 1.699 1.00 95.62 92 VAL A N 1
ATOM 750 C CA . VAL A 1 92 ? -13.776 -8.860 0.591 1.00 95.62 92 VAL A CA 1
ATOM 751 C C . VAL A 1 92 ? -12.481 -9.183 -0.150 1.00 95.62 92 VAL A C 1
ATOM 753 O O . VAL A 1 92 ? -12.441 -10.126 -0.935 1.00 95.62 92 VAL A O 1
ATOM 756 N N . TYR A 1 93 ? -11.423 -8.406 0.082 1.00 92.88 93 TYR A N 1
ATOM 757 C CA . TYR A 1 93 ? -10.135 -8.579 -0.576 1.00 92.88 93 TYR A CA 1
ATOM 758 C C . TYR A 1 93 ? -9.011 -8.049 0.314 1.00 92.88 93 TYR A C 1
ATOM 760 O O . TYR A 1 93 ? -9.134 -6.954 0.860 1.00 92.88 93 TYR A O 1
ATOM 768 N N . TRP A 1 94 ? -7.930 -8.818 0.446 1.00 91.31 94 TRP A N 1
ATOM 769 C CA . TRP A 1 94 ? -6.689 -8.427 1.117 1.00 91.31 94 TRP A CA 1
ATOM 770 C C . TRP A 1 94 ? -5.523 -9.197 0.502 1.00 91.31 94 TRP A C 1
ATOM 772 O O . TRP A 1 94 ? -5.483 -10.422 0.631 1.00 91.31 94 TRP A O 1
ATOM 782 N N . LYS A 1 95 ? -4.586 -8.493 -0.130 1.00 88.88 95 LYS A N 1
ATOM 783 C CA . LYS A 1 95 ? -3.355 -9.053 -0.704 1.00 88.88 95 LYS A CA 1
ATOM 784 C C . LYS A 1 95 ? -2.239 -8.025 -0.647 1.00 88.88 95 LYS A C 1
ATOM 786 O O . LYS A 1 95 ? -2.497 -6.841 -0.879 1.00 88.88 95 LYS A O 1
ATOM 791 N N . ASN A 1 96 ? -1.006 -8.454 -0.402 1.00 87.00 96 ASN A N 1
ATOM 792 C CA . ASN A 1 96 ? 0.127 -7.546 -0.582 1.00 87.00 96 ASN A CA 1
ATOM 793 C C . ASN A 1 96 ? 0.286 -7.180 -2.073 1.00 87.00 96 ASN A C 1
ATOM 795 O O . ASN A 1 96 ? -0.262 -7.850 -2.953 1.00 87.00 96 ASN A O 1
ATOM 799 N N . PHE A 1 97 ? 1.004 -6.101 -2.387 1.00 85.62 97 PHE A N 1
ATOM 800 C CA . PHE A 1 97 ? 1.132 -5.660 -3.782 1.00 85.62 97 PHE A CA 1
ATOM 801 C C . PHE A 1 97 ? 1.878 -6.664 -4.665 1.00 85.62 97 PHE A C 1
ATOM 803 O O . PHE A 1 97 ? 1.640 -6.694 -5.869 1.00 85.62 97 PHE A O 1
ATOM 810 N N . THR A 1 98 ? 2.731 -7.511 -4.086 1.00 87.56 98 THR A N 1
ATOM 811 C CA . THR A 1 98 ? 3.400 -8.580 -4.837 1.00 87.56 98 THR A CA 1
ATOM 812 C C . THR A 1 98 ? 2.397 -9.634 -5.295 1.00 87.56 98 THR A C 1
ATOM 814 O O . THR A 1 98 ? 2.350 -9.974 -6.474 1.00 87.56 98 THR A O 1
ATOM 817 N N . GLU A 1 99 ? 1.545 -10.105 -4.389 1.00 90.06 99 GLU A N 1
ATOM 818 C CA . GLU A 1 99 ? 0.456 -11.034 -4.694 1.00 90.06 99 GLU A CA 1
ATOM 819 C C . GLU A 1 99 ? -0.517 -10.425 -5.710 1.00 90.06 99 GLU A C 1
ATOM 821 O O . GLU A 1 99 ? -0.817 -11.054 -6.721 1.00 90.06 99 GLU A O 1
ATOM 826 N N . MET A 1 100 ? -0.941 -9.175 -5.488 1.00 90.62 100 MET A N 1
ATOM 827 C CA . MET A 1 100 ? -1.813 -8.447 -6.414 1.00 90.62 100 MET A CA 1
ATOM 828 C C . MET A 1 100 ? -1.177 -8.317 -7.802 1.00 90.62 100 MET A C 1
ATOM 830 O O . MET A 1 100 ? -1.852 -8.509 -8.809 1.00 90.62 100 MET A O 1
ATOM 834 N N . TYR A 1 101 ? 0.115 -7.990 -7.882 1.00 90.62 101 TYR A N 1
ATOM 835 C CA . TYR A 1 101 ? 0.803 -7.897 -9.163 1.00 90.62 101 TYR A CA 1
ATOM 836 C C . TYR A 1 101 ? 0.726 -9.226 -9.909 1.00 90.62 101 TYR A C 1
ATOM 838 O O . TYR A 1 101 ? 0.306 -9.236 -11.060 1.00 90.62 101 TYR A O 1
ATOM 846 N N . TYR A 1 102 ? 1.067 -10.344 -9.264 1.00 91.50 102 TYR A N 1
ATOM 847 C CA . TYR A 1 102 ? 1.053 -11.646 -9.931 1.00 91.50 102 TYR A CA 1
ATOM 848 C C . TYR A 1 102 ? -0.347 -12.123 -10.326 1.00 91.50 102 TYR A C 1
ATOM 850 O O . TYR A 1 102 ? -0.465 -12.854 -11.307 1.00 91.50 102 TYR A O 1
ATOM 858 N N . ASP A 1 103 ? -1.395 -11.694 -9.620 1.00 89.94 103 ASP A N 1
ATOM 859 C CA . ASP A 1 103 ? -2.771 -11.987 -10.026 1.00 89.94 103 ASP A CA 1
ATOM 860 C C . ASP A 1 103 ? -3.148 -11.305 -11.349 1.00 89.94 103 ASP A C 1
ATOM 862 O O . ASP A 1 103 ? -3.861 -11.893 -12.155 1.00 89.94 103 ASP A O 1
ATOM 866 N N . PHE A 1 104 ? -2.693 -10.066 -11.574 1.00 88.25 104 PHE A N 1
ATOM 867 C CA . PHE A 1 104 ? -3.214 -9.217 -12.655 1.00 88.25 104 PHE A CA 1
ATOM 868 C C . PHE A 1 104 ? -2.205 -8.900 -13.765 1.00 88.25 104 PHE A C 1
ATOM 870 O O . PHE A 1 104 ? -2.610 -8.490 -14.851 1.00 88.25 104 PHE A O 1
ATOM 877 N N . CYS A 1 105 ? -0.896 -9.067 -13.550 1.00 88.25 105 CYS A N 1
ATOM 878 C CA . CYS A 1 105 ? 0.134 -8.549 -14.462 1.00 88.25 105 CYS A CA 1
ATOM 879 C C . CYS A 1 105 ? 0.104 -9.173 -15.863 1.00 88.25 105 CYS A C 1
ATOM 881 O O . CYS A 1 105 ? 0.596 -8.564 -16.811 1.00 88.25 105 CYS A O 1
ATOM 883 N N . ALA A 1 106 ? -0.446 -10.382 -15.994 1.00 87.94 106 ALA A N 1
ATOM 884 C CA . ALA A 1 106 ? -0.570 -11.096 -17.263 1.00 87.94 106 ALA A CA 1
ATOM 885 C C . ALA A 1 106 ? -1.928 -10.880 -17.957 1.00 87.94 106 ALA A C 1
ATOM 887 O O . ALA A 1 106 ? -2.119 -11.345 -19.081 1.00 87.94 106 ALA A O 1
ATOM 888 N N . GLU A 1 107 ? -2.872 -10.197 -17.308 1.00 90.19 107 GLU A N 1
ATOM 889 C CA . GLU A 1 107 ? -4.221 -9.984 -17.824 1.00 90.19 107 GLU A CA 1
ATOM 890 C C . GLU A 1 107 ? -4.345 -8.617 -18.516 1.00 90.19 107 GLU A C 1
ATOM 892 O O . GLU A 1 107 ? -3.860 -7.594 -18.028 1.00 90.19 107 GLU A O 1
ATOM 897 N N . GLU A 1 108 ? -5.038 -8.563 -19.655 1.00 89.19 108 GLU A N 1
ATOM 898 C CA . GLU A 1 108 ? -5.473 -7.291 -20.243 1.00 89.19 108 GLU A CA 1
ATOM 899 C C . GLU A 1 108 ? -6.742 -6.788 -19.528 1.00 89.19 108 GLU A C 1
ATOM 901 O O . GLU A 1 108 ? -7.628 -7.588 -19.225 1.00 89.19 108 GLU A O 1
ATOM 906 N N . PRO A 1 109 ? -6.888 -5.471 -19.285 1.00 90.38 109 PRO A N 1
ATOM 907 C CA . PRO A 1 109 ? -6.057 -4.373 -19.786 1.00 90.38 109 PRO A CA 1
ATOM 908 C C . PRO A 1 109 ? -4.847 -4.011 -18.901 1.00 90.38 109 PRO A C 1
ATOM 910 O O . PRO A 1 109 ? -4.200 -2.987 -19.123 1.00 90.38 109 PRO A O 1
ATOM 913 N N . PHE A 1 110 ? -4.564 -4.782 -17.851 1.00 90.00 110 PHE A N 1
ATOM 914 C CA . PHE A 1 110 ? -3.584 -4.404 -16.832 1.00 90.00 110 PHE A CA 1
ATOM 915 C C . PHE A 1 110 ? -2.147 -4.465 -17.351 1.00 90.00 110 PHE A C 1
ATOM 917 O O . PHE A 1 110 ? -1.375 -3.543 -17.090 1.00 90.00 110 PHE A O 1
ATOM 924 N N . GLN A 1 111 ? -1.801 -5.475 -18.151 1.00 88.00 111 GLN A N 1
ATOM 925 C CA . GLN A 1 111 ? -0.472 -5.597 -18.755 1.00 88.00 111 GLN A CA 1
ATOM 926 C C . GLN A 1 111 ? -0.118 -4.377 -19.630 1.00 88.00 111 GLN A C 1
ATOM 928 O O . GLN A 1 111 ? 0.931 -3.741 -19.451 1.00 88.00 111 GLN A O 1
ATOM 933 N N . SER A 1 112 ? -1.017 -3.986 -20.540 1.00 88.69 112 SER A N 1
ATOM 934 C CA . SER A 1 112 ? -0.835 -2.782 -21.356 1.00 88.69 112 SER A CA 1
ATOM 935 C C . SER A 1 112 ? -0.804 -1.495 -20.524 1.00 88.69 112 SER A C 1
ATOM 937 O O . SER A 1 112 ? -0.059 -0.566 -20.853 1.00 88.69 112 SER A O 1
ATOM 939 N N . MET A 1 113 ? -1.551 -1.429 -19.419 1.00 90.81 113 MET A N 1
ATOM 940 C CA . MET A 1 113 ? -1.516 -0.294 -18.493 1.00 90.81 113 MET A CA 1
ATOM 941 C C . MET A 1 113 ? -0.167 -0.170 -17.771 1.00 90.81 113 MET A C 1
ATOM 943 O O . MET A 1 113 ? 0.403 0.920 -17.774 1.00 90.81 113 MET A O 1
ATOM 947 N N . LEU A 1 114 ? 0.374 -1.266 -17.226 1.00 90.94 114 LEU A N 1
ATOM 948 C CA . LEU A 1 114 ? 1.688 -1.300 -16.566 1.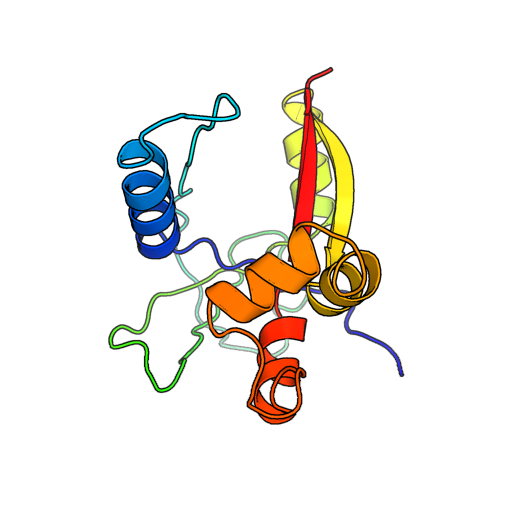00 90.94 114 LEU A CA 1
ATOM 949 C C . LEU A 1 114 ? 2.796 -0.797 -17.500 1.00 90.94 114 LEU A C 1
ATOM 951 O O . LEU A 1 114 ? 3.642 0.005 -17.104 1.00 90.94 114 LEU A O 1
ATOM 955 N N . THR A 1 115 ? 2.728 -1.197 -18.771 1.00 87.38 115 THR A N 1
ATOM 956 C CA . THR A 1 115 ? 3.652 -0.730 -19.812 1.00 87.38 115 THR A CA 1
ATOM 957 C C . THR A 1 115 ? 3.483 0.769 -20.083 1.00 87.38 115 THR A C 1
ATOM 959 O O . THR A 1 115 ? 4.453 1.520 -20.077 1.00 87.38 115 THR A O 1
ATOM 962 N N . ARG A 1 116 ? 2.245 1.244 -20.289 1.00 90.44 116 ARG A N 1
ATOM 963 C CA . ARG A 1 116 ? 1.954 2.662 -20.591 1.00 90.44 116 ARG A CA 1
ATOM 964 C C . ARG A 1 116 ? 2.287 3.614 -19.445 1.00 90.44 116 ARG A C 1
ATOM 966 O O . ARG A 1 116 ? 2.534 4.790 -19.696 1.00 90.44 116 ARG A O 1
ATOM 973 N N . MET A 1 117 ? 2.244 3.122 -18.211 1.00 88.81 117 MET A N 1
ATOM 974 C CA . MET A 1 117 ? 2.581 3.880 -17.007 1.00 88.81 117 MET A CA 1
ATOM 975 C C . MET A 1 117 ? 4.077 3.832 -16.669 1.00 88.81 117 MET A C 1
ATOM 977 O O . MET A 1 117 ? 4.471 4.444 -15.683 1.00 88.81 117 MET A O 1
ATOM 981 N N . ASN A 1 118 ? 4.902 3.159 -17.484 1.00 87.75 118 ASN A N 1
ATOM 982 C CA . ASN A 1 118 ? 6.334 2.951 -17.242 1.00 87.75 118 ASN A CA 1
ATOM 983 C C . ASN A 1 118 ? 6.628 2.280 -15.889 1.00 87.75 118 ASN A C 1
ATOM 985 O O . ASN A 1 118 ? 7.618 2.605 -15.244 1.00 87.75 118 ASN A O 1
ATOM 989 N N . VAL A 1 119 ? 5.763 1.355 -15.459 1.00 88.19 119 VAL A N 1
ATOM 990 C CA . VAL A 1 119 ? 6.006 0.529 -14.260 1.00 88.19 119 VAL A CA 1
ATOM 991 C C . VAL A 1 119 ? 7.008 -0.584 -14.568 1.00 88.19 119 VAL A C 1
ATOM 993 O O . VAL A 1 119 ? 7.762 -1.008 -13.702 1.00 88.19 119 VAL A O 1
ATOM 996 N N . LEU A 1 120 ? 7.003 -1.073 -15.809 1.00 89.62 120 LEU A N 1
ATOM 997 C CA . LEU A 1 120 ? 7.903 -2.126 -16.261 1.00 89.62 120 LEU A CA 1
ATOM 998 C C . LEU A 1 120 ? 9.166 -1.519 -16.876 1.00 89.62 120 LEU A C 1
ATOM 1000 O O . 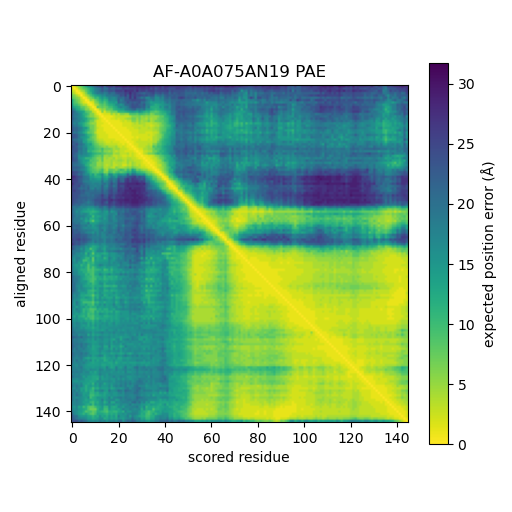LEU A 1 120 ? 9.098 -0.568 -17.659 1.00 89.62 120 LEU A O 1
ATOM 1004 N N . ASN A 1 121 ? 10.310 -2.121 -16.577 1.00 87.38 121 ASN A N 1
ATOM 1005 C CA . ASN A 1 121 ? 11.581 -1.836 -17.220 1.00 87.38 121 ASN A CA 1
ATOM 1006 C C . ASN A 1 121 ? 11.580 -2.291 -18.696 1.00 87.38 121 ASN A C 1
ATOM 1008 O O . ASN A 1 121 ? 10.609 -2.834 -19.231 1.00 87.38 121 ASN A O 1
ATOM 1012 N N . LYS A 1 122 ? 12.713 -2.107 -19.384 1.00 85.00 122 LYS A N 1
ATOM 1013 C CA . LYS A 1 122 ? 12.860 -2.465 -20.809 1.00 85.00 122 LYS A CA 1
ATOM 1014 C C . LYS A 1 122 ? 12.697 -3.964 -21.091 1.00 85.00 122 LYS A C 1
ATOM 1016 O O . LYS A 1 122 ? 12.487 -4.335 -22.243 1.00 85.00 122 LYS A O 1
ATOM 1021 N N . GLN A 1 123 ? 12.823 -4.812 -20.074 1.00 85.75 123 GLN A N 1
ATOM 1022 C CA . GLN A 1 123 ? 12.645 -6.259 -20.147 1.00 85.75 123 GLN A CA 1
ATOM 1023 C C . GLN A 1 123 ? 11.196 -6.683 -19.856 1.00 85.75 123 GLN A C 1
ATOM 1025 O O . GLN A 1 123 ? 10.881 -7.865 -19.971 1.00 85.75 123 GLN A O 1
ATOM 1030 N N . GLY A 1 124 ? 10.308 -5.738 -19.526 1.00 85.44 124 GLY A N 1
ATOM 1031 C CA . GLY A 1 124 ? 8.909 -6.019 -19.215 1.00 85.44 124 GLY A CA 1
ATOM 1032 C C . GLY A 1 124 ? 8.687 -6.527 -17.789 1.00 85.44 124 GLY A C 1
ATOM 1033 O O . GLY A 1 124 ? 7.667 -7.162 -17.537 1.00 85.44 124 GLY A O 1
ATOM 1034 N N . SER A 1 125 ? 9.618 -6.273 -16.864 1.00 87.88 125 SER A N 1
ATOM 1035 C CA . SER A 1 125 ? 9.495 -6.636 -15.447 1.00 87.88 125 SER A CA 1
ATOM 1036 C C . SER A 1 125 ? 9.661 -5.417 -14.541 1.00 87.88 125 SER A C 1
ATOM 1038 O O . SER A 1 125 ? 10.150 -4.381 -14.973 1.00 87.88 125 SER A O 1
ATOM 1040 N N . ILE A 1 126 ? 9.284 -5.541 -13.273 1.00 88.19 126 ILE A N 1
ATOM 1041 C CA . ILE A 1 126 ? 9.663 -4.574 -12.233 1.00 88.19 126 ILE A CA 1
ATOM 1042 C C . ILE A 1 126 ? 11.130 -4.814 -11.851 1.00 88.19 126 ILE A C 1
ATOM 1044 O O . ILE A 1 126 ? 11.590 -5.965 -11.899 1.00 88.19 126 ILE A O 1
ATOM 1048 N N . ASP A 1 127 ? 11.864 -3.753 -11.511 1.00 83.12 127 ASP A N 1
ATOM 1049 C CA . ASP A 1 127 ? 13.265 -3.871 -11.118 1.00 83.12 127 ASP A CA 1
ATOM 1050 C C . ASP A 1 127 ? 13.406 -4.611 -9.771 1.00 83.12 127 ASP A C 1
ATOM 1052 O O . ASP A 1 127 ? 12.580 -4.433 -8.874 1.00 83.12 127 ASP A O 1
ATOM 1056 N N . PRO A 1 128 ? 14.430 -5.474 -9.600 1.00 80.62 128 PRO A N 1
ATOM 1057 C CA . PRO A 1 128 ? 14.604 -6.281 -8.388 1.00 80.62 128 PRO A CA 1
ATOM 1058 C C . PRO A 1 128 ? 14.584 -5.483 -7.079 1.00 80.62 128 PRO A C 1
ATOM 1060 O O . PRO A 1 128 ? 14.070 -5.972 -6.079 1.00 80.62 128 PRO A O 1
ATOM 1063 N N . GLU A 1 129 ? 15.129 -4.267 -7.101 1.00 76.81 129 GLU A N 1
ATOM 1064 C CA . GLU A 1 129 ? 15.250 -3.379 -5.938 1.00 76.81 129 GLU A CA 1
ATOM 1065 C C . GLU A 1 129 ? 13.888 -2.820 -5.492 1.00 76.81 129 GLU A C 1
ATOM 1067 O O . GLU A 1 129 ? 13.649 -2.642 -4.299 1.00 76.81 129 GLU A O 1
ATOM 1072 N N . ASP A 1 130 ? 12.959 -2.623 -6.431 1.00 78.25 130 ASP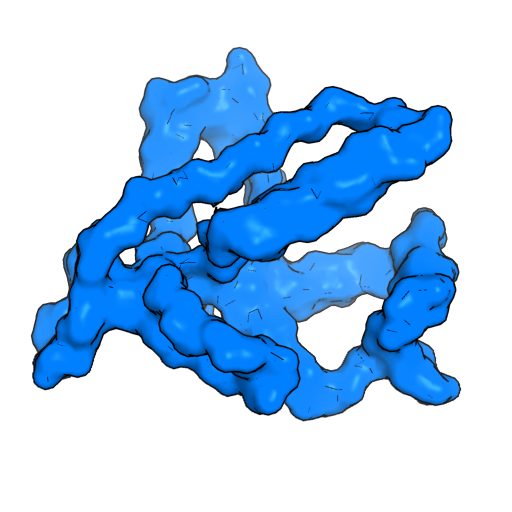 A N 1
ATOM 1073 C CA . ASP A 1 130 ? 11.632 -2.076 -6.138 1.00 78.25 130 ASP A CA 1
ATOM 1074 C C . ASP A 1 130 ? 10.731 -3.102 -5.442 1.00 78.25 130 ASP A C 1
ATOM 1076 O O . ASP A 1 130 ? 9.811 -2.730 -4.712 1.00 78.25 130 ASP A O 1
ATOM 1080 N N . TRP A 1 131 ? 10.995 -4.402 -5.615 1.00 77.94 131 TRP A N 1
ATOM 1081 C CA . TRP A 1 131 ? 10.195 -5.463 -4.998 1.00 77.94 131 TRP A CA 1
ATOM 1082 C C . TRP A 1 131 ? 10.216 -5.429 -3.474 1.00 77.94 131 TRP A C 1
ATOM 1084 O O . TRP A 1 131 ? 9.202 -5.744 -2.851 1.00 77.94 131 TRP A O 1
ATOM 1094 N N . GLU A 1 132 ? 11.337 -5.029 -2.872 1.00 70.25 132 GLU A N 1
ATOM 1095 C CA . GLU A 1 132 ? 11.448 -4.905 -1.417 1.00 70.25 132 GLU A CA 1
ATOM 1096 C C . GLU A 1 132 ? 10.502 -3.827 -0.883 1.00 70.25 132 GLU A C 1
ATOM 1098 O O . GLU A 1 132 ? 9.842 -4.039 0.131 1.00 70.25 132 GLU A O 1
ATOM 1103 N N . VAL A 1 133 ? 10.372 -2.712 -1.608 1.00 71.06 133 VAL A N 1
ATOM 1104 C CA . VAL A 1 133 ? 9.461 -1.613 -1.264 1.00 71.06 133 VAL A CA 1
ATOM 1105 C C . VAL A 1 133 ? 8.013 -1.984 -1.571 1.00 71.06 133 VAL A C 1
ATOM 1107 O O . VAL A 1 133 ? 7.129 -1.761 -0.752 1.00 71.06 133 VAL A O 1
ATOM 1110 N N . ILE A 1 134 ? 7.748 -2.599 -2.722 1.00 75.88 134 ILE A N 1
ATOM 1111 C CA . ILE A 1 134 ? 6.398 -3.025 -3.118 1.00 75.88 134 ILE A CA 1
ATOM 1112 C C . ILE A 1 134 ? 5.818 -4.012 -2.102 1.00 75.88 134 ILE A C 1
ATOM 1114 O O . ILE A 1 134 ? 4.640 -3.924 -1.757 1.00 75.88 134 ILE A O 1
ATOM 1118 N N . ALA A 1 135 ? 6.634 -4.935 -1.592 1.00 73.94 135 ALA A N 1
ATOM 1119 C CA . ALA A 1 135 ? 6.209 -5.918 -0.601 1.00 73.94 135 ALA A CA 1
ATOM 1120 C C . ALA A 1 135 ? 5.783 -5.300 0.744 1.00 73.94 135 ALA A C 1
ATOM 1122 O O . ALA A 1 135 ? 5.073 -5.961 1.503 1.00 73.94 135 ALA A O 1
ATOM 1123 N N . LEU A 1 136 ? 6.166 -4.049 1.027 1.00 70.44 136 LEU A N 1
ATOM 1124 C CA . LEU A 1 136 ? 5.725 -3.321 2.217 1.00 70.44 136 LEU A CA 1
ATOM 1125 C C . LEU A 1 136 ? 4.250 -2.922 2.144 1.00 70.44 136 LEU A C 1
ATOM 1127 O O . LEU A 1 136 ? 3.652 -2.693 3.184 1.00 70.44 136 LEU A O 1
ATOM 1131 N N . TYR A 1 137 ? 3.640 -2.866 0.959 1.00 78.75 137 TYR A N 1
ATOM 1132 C CA . TYR A 1 137 ? 2.278 -2.360 0.799 1.00 78.75 137 TYR A CA 1
ATOM 1133 C C . TYR A 1 137 ? 1.235 -3.465 0.628 1.00 78.75 137 TYR A C 1
ATOM 1135 O O . TYR A 1 137 ? 1.463 -4.500 -0.007 1.00 78.75 137 TYR A O 1
ATOM 1143 N N . SER A 1 138 ? 0.037 -3.205 1.159 1.00 84.75 138 SER A N 1
ATOM 1144 C CA . SER A 1 138 ? -1.154 -4.034 0.958 1.00 84.75 138 SER A CA 1
ATOM 1145 C C . SER A 1 138 ? -2.255 -3.335 0.186 1.00 84.75 138 SER A C 1
ATOM 1147 O O . SER A 1 138 ? -2.552 -2.161 0.380 1.00 84.75 138 SER A O 1
ATOM 1149 N N . SER A 1 139 ? -2.918 -4.121 -0.653 1.00 87.38 139 SER A N 1
ATOM 1150 C CA . SER A 1 139 ? -4.162 -3.793 -1.332 1.00 87.38 139 SER A CA 1
ATOM 1151 C C . SER A 1 139 ? -5.325 -4.486 -0.621 1.00 87.38 139 SER A C 1
ATOM 1153 O O . SER A 1 139 ? -5.264 -5.678 -0.313 1.00 87.38 139 SER A O 1
ATOM 1155 N N . PHE A 1 140 ? -6.401 -3.749 -0.353 1.00 92.56 140 PHE A N 1
ATOM 1156 C CA . PHE A 1 140 ? -7.600 -4.297 0.273 1.00 92.56 140 PHE A CA 1
ATOM 1157 C C . PHE A 1 140 ? -8.867 -3.627 -0.256 1.00 92.56 140 PHE A C 1
ATOM 1159 O O . PHE A 1 140 ? -8.833 -2.496 -0.740 1.00 92.56 140 PHE A O 1
ATOM 1166 N N . ALA A 1 141 ? -9.998 -4.327 -0.168 1.00 90.94 141 ALA A N 1
ATOM 1167 C CA . ALA A 1 141 ? -11.299 -3.780 -0.536 1.00 90.94 141 ALA A CA 1
ATOM 1168 C C . ALA A 1 141 ? -12.375 -4.187 0.468 1.00 90.94 141 ALA A C 1
ATOM 1170 O O . ALA A 1 141 ? -12.465 -5.345 0.881 1.00 90.94 141 ALA A O 1
ATOM 1171 N N . PHE A 1 142 ? -13.224 -3.220 0.805 1.00 93.00 142 PHE A N 1
ATOM 1172 C CA . PHE A 1 142 ? -14.395 -3.409 1.646 1.00 93.00 142 PHE A CA 1
ATOM 1173 C C . PHE A 1 142 ? -15.675 -3.261 0.827 1.00 93.00 142 PHE A C 1
ATOM 1175 O O . PHE A 1 142 ? -15.770 -2.408 -0.057 1.00 93.00 142 PHE A O 1
ATOM 1182 N N . LYS A 1 143 ? -16.688 -4.059 1.157 1.00 93.06 143 LYS A N 1
ATOM 1183 C CA . LYS A 1 143 ? -18.035 -3.963 0.596 1.00 93.06 143 LYS A CA 1
ATOM 1184 C C . LYS A 1 143 ? -19.011 -3.544 1.690 1.00 93.06 143 LYS A C 1
ATOM 1186 O O . LYS A 1 143 ? -19.034 -4.144 2.760 1.00 93.06 143 LYS A O 1
ATOM 1191 N N . LYS A 1 144 ? -19.835 -2.531 1.418 1.00 93.56 144 LYS A N 1
ATOM 1192 C CA . LYS A 1 144 ? -20.926 -2.145 2.320 1.00 93.56 144 LYS A CA 1
ATOM 1193 C C . LYS A 1 144 ? -22.026 -3.208 2.296 1.00 93.56 144 LYS A C 1
ATOM 1195 O O . LYS A 1 144 ? -22.422 -3.631 1.206 1.00 93.56 144 LYS A O 1
ATOM 1200 N N . LYS A 1 145 ? -22.473 -3.627 3.481 1.00 75.56 145 LYS A N 1
ATOM 1201 C CA . LYS A 1 145 ? -23.630 -4.515 3.642 1.00 75.56 145 LYS A CA 1
ATOM 1202 C C . LYS A 1 145 ? -24.942 -3.823 3.286 1.00 75.56 145 LYS A C 1
ATOM 1204 O O . LYS A 1 145 ? -25.051 -2.592 3.496 1.00 75.56 145 LYS A O 1
#

Foldseek 3Di:
DDQDLWAFADDDVVVLVVVVVVQVPDPDRPDDDDGDRDDDDDDDPPDPPPPDDQWHAWDFDDDVPDPDGDIGITHRPVSVQVVCVVVQKHWPDKDQQVVVCVVPCPDPPNVVVCVVVVCADPVSHHDPVCVVVSRNHMDTDIDHD

Mean predicted aligned error: 12.14 Å

Nearest PDB structures (foldseek):
  3bgv-assembly2_B  TM=7.090E-01  e=1.363E-05  Homo sapiens
  3bgv-assembly4_D  TM=6.789E-01  e=1.053E-05  Homo sapiens
  5e9w-assembly2_B  TM=7.011E-01  e=2.601E-05  Homo sapiens
  8q8g-assembly1_B  TM=7.208E-01  e=6.021E-05  Homo sapiens
  3bgv-assembly3_C  TM=7.031E-01  e=1.394E-04  Homo sapiens

Solvent-accessible surface area (backbone atoms only — not comparable to full-atom values): 9243 Å² total; per-residue (Å²): 135,86,74,75,98,69,49,44,50,89,63,50,60,63,59,38,50,53,54,45,54,58,54,69,70,41,94,69,70,92,70,89,85,86,80,78,60,78,91,83,82,69,42,82,85,84,60,98,82,65,88,76,62,87,62,54,48,32,48,78,67,80,52,96,86,58,93,65,88,55,84,41,49,55,48,51,67,72,58,53,49,50,56,37,42,78,74,46,28,42,81,78,44,78,40,39,42,56,59,49,42,72,73,37,52,86,39,83,70,46,36,63,45,39,55,74,68,63,62,35,48,99,85,69,41,68,59,80,78,53,49,68,60,42,57,40,33,62,47,69,43,71,45,77,114

Radius of gyration: 17.1 Å; Cα contacts (8 Å, |Δi|>4): 153; chains: 1; bounding box: 39×33×46 Å

InterPro domains:
  IPR004971 mRNA (guanine-N(7))-methyltransferase domain [PF03291] (40-145)
  IPR004971 mRNA (guanine-N(7))-methyltransferase domain [PS51562] (1-145)
  IPR029063 S-adenosyl-L-methionine-dependent methyltransferase superfamily [G3DSA:3.40.50.150] (39-145)
  IPR029063 S-adenosyl-L-methionine-dependent methyltransferase superfamily [SSF53335] (9-144)
  IPR039753 mRNA cap guanine-N7 methyltransferase [PTHR12189] (40-145)